Protein AF-A0A1L9QNG1-F1 (afdb_monomer_lite)

Secondary structure (DSSP, 8-state):
--HHHHHHHHHHHT-HHHHHHHHHHHTTSSSHHHHHHHHHHHHHHHHHH-HHHHHHHHHTGGGTTTT--GGGGGG-S----TTHHHHHSSSSSSS--

Radius of gyration: 19.48 Å; chains: 1; bounding box: 26×68×26 Å

Sequence (97 aa):
MDYIDLAIAVLKSQDPYLIHSLTDFLMVLPTPGQIEGVLQDAVNQLAQIDRNTHQWILEHSGYLMPYIDLLQEKSGQSSVCPSDWINSNLNTAEFLA

Foldseek 3Di:
DDLLVLLLVLLVVVDLVSLLVSLVVCVVPPDLVVVLVSNVSNLVVCVVVPVPSNVSCLVVVVSCPPSDDCVVVVPPDDPPPPVNVVVVPPVPPPPDD

Organism: NCBI:txid1925591

pLDDT: mean 74.43, std 16.47, range [42.12, 91.56]

Structure (mmCIF, N/CA/C/O backbone):
data_AF-A0A1L9QNG1-F1
#
_entry.id   AF-A0A1L9QNG1-F1
#
loop_
_atom_site.group_PDB
_atom_site.id
_atom_site.type_symbol
_atom_site.label_atom_id
_atom_site.label_alt_id
_atom_site.label_comp_id
_atom_site.label_asym_id
_atom_site.label_entity_id
_atom_site.label_seq_id
_atom_site.pdbx_PDB_ins_code
_atom_site.Cartn_x
_atom_site.Cartn_y
_atom_site.Cartn_z
_atom_site.occupancy
_atom_site.B_iso_or_equiv
_atom_site.auth_seq_id
_atom_site.auth_comp_id
_atom_site.auth_asym_id
_atom_site.auth_atom_id
_atom_site.pdbx_PDB_model_num
ATOM 1 N N . MET A 1 1 ? -4.207 -11.496 -12.609 1.00 57.22 1 MET A N 1
ATOM 2 C CA . MET A 1 1 ? -4.220 -10.737 -11.347 1.00 57.22 1 MET A CA 1
ATOM 3 C C . MET A 1 1 ? -3.462 -9.467 -11.618 1.00 57.22 1 MET A C 1
ATOM 5 O O . MET A 1 1 ? -2.339 -9.569 -12.098 1.00 57.22 1 MET A O 1
ATOM 9 N N . ASP A 1 2 ? -4.106 -8.327 -11.416 1.00 85.50 2 ASP A N 1
ATOM 10 C CA . ASP A 1 2 ? -3.451 -7.028 -11.510 1.00 85.50 2 ASP A CA 1
ATOM 11 C C . ASP A 1 2 ? -2.589 -6.801 -10.255 1.00 85.50 2 ASP A C 1
ATOM 13 O O . ASP A 1 2 ? -2.935 -7.269 -9.166 1.00 85.50 2 ASP A O 1
ATOM 17 N N . TYR A 1 3 ? -1.462 -6.107 -10.399 1.00 86.25 3 TYR A N 1
ATOM 18 C CA . TYR A 1 3 ? -0.610 -5.732 -9.268 1.00 86.25 3 TYR A CA 1
ATOM 19 C C . TYR A 1 3 ? -1.360 -4.815 -8.295 1.00 86.25 3 TYR A C 1
ATOM 21 O O . TYR A 1 3 ? -1.149 -4.901 -7.086 1.00 86.25 3 TYR A O 1
ATOM 29 N N . ILE A 1 4 ? -2.284 -4.001 -8.814 1.00 87.94 4 ILE A N 1
ATOM 30 C CA . ILE A 1 4 ? -3.115 -3.096 -8.017 1.00 87.94 4 ILE A CA 1
ATOM 31 C C . ILE A 1 4 ? -4.103 -3.885 -7.144 1.00 87.94 4 ILE A C 1
ATOM 33 O O . ILE A 1 4 ? -4.186 -3.642 -5.942 1.00 87.94 4 ILE A O 1
ATOM 37 N N . ASP A 1 5 ? -4.788 -4.889 -7.703 1.00 89.56 5 ASP A N 1
ATOM 38 C CA . ASP A 1 5 ? -5.705 -5.753 -6.941 1.00 89.56 5 ASP A CA 1
ATOM 39 C C . ASP A 1 5 ? -4.982 -6.502 -5.811 1.00 89.56 5 ASP A C 1
ATOM 41 O O . ASP A 1 5 ? -5.503 -6.626 -4.699 1.00 89.56 5 ASP A O 1
ATOM 45 N N . LEU A 1 6 ? -3.763 -6.988 -6.083 1.00 89.94 6 LEU A N 1
ATOM 46 C CA . LEU A 1 6 ? -2.924 -7.641 -5.079 1.00 89.94 6 LEU A CA 1
ATOM 47 C C . LEU A 1 6 ? -2.525 -6.661 -3.969 1.00 89.94 6 LEU A C 1
ATOM 49 O O . LEU A 1 6 ? -2.647 -6.996 -2.790 1.00 89.94 6 LEU A O 1
ATOM 53 N N . ALA A 1 7 ? -2.088 -5.455 -4.335 1.00 89.94 7 ALA A N 1
ATOM 54 C CA . ALA A 1 7 ? -1.725 -4.420 -3.378 1.00 89.94 7 ALA A CA 1
ATOM 55 C C . ALA A 1 7 ? -2.917 -4.035 -2.489 1.00 89.94 7 ALA A C 1
ATOM 57 O O . ALA A 1 7 ? -2.777 -3.999 -1.270 1.00 89.94 7 ALA A O 1
ATOM 58 N N . ILE A 1 8 ? -4.113 -3.858 -3.059 1.00 90.38 8 ILE A N 1
ATOM 59 C CA . ILE A 1 8 ? -5.346 -3.594 -2.300 1.00 90.38 8 ILE A CA 1
ATOM 60 C C . ILE A 1 8 ? -5.644 -4.733 -1.318 1.00 90.38 8 ILE A C 1
ATOM 62 O O . ILE A 1 8 ? -5.966 -4.474 -0.158 1.00 90.38 8 ILE A O 1
ATOM 66 N N . ALA A 1 9 ? -5.548 -5.991 -1.757 1.00 91.44 9 ALA A N 1
ATOM 67 C CA . ALA A 1 9 ? -5.818 -7.146 -0.902 1.00 91.44 9 ALA A CA 1
ATOM 68 C C . ALA A 1 9 ? -4.837 -7.237 0.277 1.00 91.44 9 ALA A C 1
ATOM 70 O O . ALA A 1 9 ? -5.254 -7.483 1.410 1.00 91.44 9 ALA A O 1
ATOM 71 N N . VAL A 1 10 ? -3.548 -6.992 0.027 1.00 90.94 10 VAL A N 1
ATOM 72 C CA . VAL A 1 10 ? -2.518 -6.966 1.072 1.00 90.94 10 VAL A CA 1
ATOM 73 C C . VAL A 1 10 ? -2.733 -5.791 2.023 1.00 90.94 10 VAL A C 1
ATOM 75 O O . VAL A 1 10 ? -2.727 -5.982 3.235 1.00 90.94 10 VAL A O 1
ATOM 78 N N . LEU A 1 11 ? -2.993 -4.592 1.511 1.00 88.88 11 LEU A N 1
ATOM 79 C CA . LEU A 1 11 ? -3.229 -3.407 2.335 1.00 88.88 11 LEU A CA 1
ATOM 80 C C . LEU A 1 11 ? -4.466 -3.565 3.237 1.00 88.88 11 LEU A C 1
ATOM 82 O O . LEU A 1 11 ? -4.427 -3.185 4.405 1.00 88.88 11 LEU A O 1
ATOM 86 N N . LYS A 1 12 ? -5.529 -4.215 2.746 1.00 91.00 12 LYS A N 1
ATOM 87 C CA . LYS A 1 12 ? -6.720 -4.568 3.545 1.00 91.00 12 LYS A CA 1
ATOM 88 C C . LYS A 1 12 ? -6.445 -5.550 4.675 1.00 91.00 12 LYS A C 1
ATOM 90 O O . LYS A 1 12 ? -7.190 -5.556 5.650 1.00 91.00 12 LYS A O 1
ATOM 95 N N . SER A 1 13 ? -5.408 -6.378 4.559 1.00 91.56 13 SER A N 1
ATOM 96 C CA . SER A 1 13 ? -5.031 -7.287 5.645 1.00 91.56 13 SER A CA 1
ATOM 97 C C . SER A 1 13 ? -4.476 -6.543 6.861 1.00 91.56 13 SER A C 1
ATOM 99 O O . SER A 1 13 ? -4.525 -7.089 7.960 1.00 91.56 13 SER A O 1
ATOM 101 N N . GLN A 1 14 ? -3.964 -5.315 6.665 1.00 87.94 14 GLN A N 1
ATOM 102 C CA . GLN A 1 14 ? -3.286 -4.507 7.687 1.00 87.94 14 GLN A CA 1
ATOM 103 C C . GLN A 1 14 ? -2.144 -5.263 8.393 1.00 87.94 14 GLN A C 1
ATOM 105 O O . GLN A 1 14 ? -1.744 -4.908 9.500 1.00 87.94 14 GLN A O 1
ATOM 110 N N . ASP A 1 15 ? -1.611 -6.310 7.756 1.00 88.56 15 ASP A N 1
ATOM 111 C CA . ASP A 1 15 ? -0.528 -7.127 8.284 1.00 88.56 15 ASP A CA 1
ATOM 112 C C . ASP A 1 15 ? 0.821 -6.535 7.838 1.00 88.56 15 ASP A C 1
ATOM 114 O O . ASP A 1 15 ? 1.134 -6.545 6.640 1.00 88.56 15 ASP A O 1
ATOM 118 N N . PRO A 1 16 ? 1.655 -6.038 8.771 1.00 84.50 16 PRO A N 1
ATOM 119 C CA . PRO A 1 16 ? 2.945 -5.442 8.438 1.00 84.50 16 PRO A CA 1
ATOM 120 C C . PRO A 1 16 ? 3.885 -6.390 7.682 1.00 84.50 16 PRO A C 1
ATOM 122 O O . PRO A 1 16 ? 4.651 -5.936 6.832 1.00 84.50 16 PRO A O 1
ATOM 125 N N . TYR A 1 17 ? 3.829 -7.700 7.951 1.00 88.38 17 TYR A N 1
ATOM 126 C CA . TYR A 1 17 ? 4.660 -8.690 7.263 1.00 88.38 17 TYR A CA 1
ATOM 127 C C . TYR A 1 17 ? 4.229 -8.861 5.810 1.00 88.38 17 TYR A C 1
ATOM 129 O O . TYR A 1 17 ? 5.082 -8.963 4.924 1.00 88.38 17 TYR A O 1
ATOM 137 N N . LEU A 1 18 ? 2.919 -8.864 5.547 1.00 88.88 18 LEU A N 1
ATOM 138 C CA . LEU A 1 18 ? 2.402 -8.940 4.181 1.00 88.88 18 LEU A CA 1
ATOM 139 C C . LEU A 1 18 ? 2.683 -7.652 3.408 1.00 88.88 18 LEU A C 1
ATOM 141 O O . LEU A 1 18 ? 3.061 -7.727 2.242 1.00 88.88 18 LEU A O 1
ATOM 145 N N . ILE A 1 19 ? 2.570 -6.488 4.052 1.00 87.44 19 ILE A N 1
ATOM 146 C CA . ILE A 1 19 ? 2.894 -5.193 3.436 1.00 87.44 19 ILE A CA 1
ATOM 147 C C . ILE A 1 19 ? 4.381 -5.131 3.057 1.00 87.44 19 ILE A C 1
ATOM 149 O O . ILE A 1 19 ? 4.712 -4.746 1.938 1.00 87.44 19 ILE A O 1
ATOM 153 N N . HIS A 1 20 ? 5.278 -5.594 3.932 1.00 85.88 20 HIS A N 1
ATOM 154 C CA . HIS A 1 20 ? 6.705 -5.683 3.612 1.00 85.88 20 HIS A CA 1
ATOM 155 C C . HIS A 1 20 ? 6.981 -6.677 2.470 1.00 85.88 20 HIS A C 1
ATOM 157 O O . HIS A 1 20 ? 7.699 -6.373 1.516 1.00 85.88 20 HIS A O 1
ATOM 163 N N . SER A 1 21 ? 6.323 -7.839 2.504 1.00 88.56 21 SER A N 1
ATOM 164 C CA . SER A 1 21 ? 6.440 -8.848 1.444 1.00 88.56 21 SER A CA 1
ATOM 165 C C . SER A 1 21 ? 5.919 -8.339 0.095 1.00 88.56 21 SER A C 1
ATOM 167 O O . SER A 1 21 ? 6.454 -8.706 -0.949 1.00 88.56 21 SER A O 1
ATOM 169 N N . LEU A 1 22 ? 4.898 -7.475 0.093 1.00 88.00 22 LEU A N 1
ATOM 170 C CA . LEU A 1 22 ? 4.410 -6.807 -1.112 1.00 88.00 22 LEU A CA 1
ATOM 171 C C . LEU A 1 22 ? 5.471 -5.864 -1.682 1.00 88.00 22 LEU A C 1
ATOM 173 O O . LEU A 1 22 ? 5.683 -5.873 -2.891 1.00 88.00 22 LEU A O 1
ATOM 177 N N . THR A 1 23 ? 6.161 -5.085 -0.845 1.00 81.06 23 THR A N 1
ATOM 178 C CA . THR A 1 23 ? 7.235 -4.202 -1.328 1.00 81.06 23 THR A CA 1
ATOM 179 C C . THR A 1 23 ? 8.399 -4.988 -1.930 1.00 81.06 23 THR A C 1
ATOM 181 O O . THR A 1 23 ? 8.856 -4.639 -3.018 1.00 81.06 23 THR A O 1
ATOM 184 N N . ASP A 1 24 ? 8.800 -6.103 -1.312 1.00 85.38 24 ASP A N 1
ATOM 185 C CA . ASP A 1 24 ? 9.813 -7.011 -1.867 1.00 85.38 24 ASP A CA 1
ATOM 186 C C . ASP A 1 24 ? 9.350 -7.641 -3.184 1.00 85.38 24 ASP A C 1
ATOM 188 O O . ASP A 1 24 ? 10.110 -7.732 -4.149 1.00 85.38 24 ASP A O 1
ATOM 192 N N . PHE A 1 25 ? 8.077 -8.038 -3.256 1.00 86.38 25 PHE A N 1
ATOM 193 C CA . PHE A 1 25 ? 7.486 -8.578 -4.475 1.00 86.38 25 PHE A CA 1
ATOM 194 C C . PHE A 1 25 ? 7.468 -7.545 -5.604 1.00 86.38 25 PHE A C 1
ATOM 196 O O . PHE A 1 25 ? 7.751 -7.892 -6.745 1.00 86.38 25 PHE A O 1
ATOM 203 N N . LEU A 1 26 ? 7.182 -6.276 -5.308 1.00 84.00 26 LEU A N 1
ATOM 204 C CA . LEU A 1 26 ? 7.176 -5.205 -6.304 1.00 84.00 26 LEU A CA 1
ATOM 205 C C . LEU A 1 26 ? 8.588 -4.781 -6.733 1.00 84.00 26 LEU A C 1
ATOM 207 O O . LEU A 1 26 ? 8.724 -4.226 -7.820 1.00 84.00 26 LEU A O 1
ATOM 211 N N . MET A 1 27 ? 9.652 -5.108 -5.983 1.00 83.19 27 MET A N 1
ATOM 212 C CA . MET A 1 27 ? 11.036 -4.870 -6.435 1.00 83.19 27 MET A CA 1
ATOM 213 C C . MET A 1 27 ? 11.402 -5.628 -7.718 1.00 83.19 27 MET A C 1
ATOM 215 O O . MET A 1 27 ? 12.388 -5.286 -8.367 1.00 83.19 27 MET A O 1
ATOM 219 N N . VAL A 1 28 ? 10.620 -6.638 -8.116 1.00 83.38 28 VAL A N 1
ATOM 220 C CA . VAL A 1 28 ? 10.795 -7.312 -9.414 1.00 83.38 28 VAL A CA 1
ATOM 221 C C . VAL A 1 28 ? 10.408 -6.421 -10.598 1.00 83.38 28 VAL A C 1
ATOM 223 O O . VAL A 1 28 ? 10.711 -6.763 -11.743 1.00 83.38 28 VAL A O 1
ATOM 226 N N . LEU A 1 29 ? 9.718 -5.302 -10.347 1.00 79.94 29 LEU A N 1
ATOM 227 C CA . LEU A 1 29 ? 9.347 -4.350 -11.380 1.00 79.94 29 LEU A CA 1
ATOM 228 C C . LEU A 1 29 ? 10.588 -3.594 -11.885 1.00 79.94 29 LEU A C 1
ATOM 230 O O . LEU A 1 29 ? 11.457 -3.206 -11.105 1.00 79.94 29 LEU A O 1
ATOM 234 N N . PRO A 1 30 ? 10.678 -3.357 -13.203 1.00 76.12 30 PRO A N 1
ATOM 235 C CA . PRO A 1 30 ? 11.879 -2.840 -13.855 1.00 76.12 30 PRO A CA 1
ATOM 236 C C . PRO A 1 30 ? 12.253 -1.412 -13.449 1.00 76.12 30 PRO A C 1
ATOM 238 O O . PRO A 1 30 ? 13.400 -1.011 -13.651 1.00 76.12 30 PRO A O 1
ATOM 241 N N . THR A 1 31 ? 11.312 -0.625 -12.921 1.00 78.31 31 THR A N 1
ATOM 242 C CA . THR A 1 31 ? 11.571 0.757 -12.512 1.00 78.31 31 THR A CA 1
ATOM 243 C C . THR A 1 31 ? 10.869 1.115 -11.201 1.00 78.31 31 THR A C 1
ATOM 245 O O . THR A 1 31 ? 9.718 0.733 -10.988 1.00 78.31 31 THR A O 1
ATOM 248 N N . PRO A 1 32 ? 11.515 1.923 -10.339 1.00 75.00 32 PRO A N 1
ATOM 249 C CA . PRO A 1 32 ? 10.927 2.355 -9.069 1.00 75.00 32 PRO A CA 1
ATOM 250 C C . PRO A 1 32 ? 9.619 3.140 -9.251 1.00 75.00 32 PRO A C 1
ATOM 252 O O . PRO A 1 32 ? 8.718 3.007 -8.432 1.00 75.00 32 PRO A O 1
ATOM 255 N N . GLY A 1 33 ? 9.457 3.869 -10.362 1.00 78.94 33 GLY A N 1
ATOM 256 C CA . GLY A 1 33 ? 8.208 4.578 -10.666 1.00 78.94 33 GLY A CA 1
ATOM 257 C C . GLY A 1 33 ? 7.007 3.658 -10.925 1.00 78.94 33 GLY A C 1
ATOM 258 O O . GLY A 1 33 ? 5.869 4.076 -10.741 1.00 78.94 33 GLY A O 1
ATOM 259 N N . GLN A 1 34 ? 7.224 2.396 -11.315 1.00 82.12 34 GLN A N 1
ATOM 260 C CA . GLN A 1 34 ? 6.126 1.426 -11.422 1.00 82.12 34 GLN A CA 1
ATOM 261 C C . GLN A 1 34 ? 5.681 0.912 -10.051 1.00 82.12 34 GLN A C 1
ATOM 263 O O . GLN A 1 34 ? 4.496 0.663 -9.855 1.00 82.12 34 GLN A O 1
ATOM 268 N N . ILE A 1 35 ? 6.613 0.791 -9.103 1.00 83.62 35 ILE A N 1
ATOM 269 C CA . ILE A 1 35 ? 6.312 0.421 -7.715 1.00 83.62 35 ILE A CA 1
ATOM 270 C C . ILE A 1 35 ? 5.462 1.519 -7.072 1.00 83.62 35 ILE A C 1
ATOM 272 O O . ILE A 1 35 ? 4.410 1.228 -6.506 1.00 83.62 35 ILE A O 1
ATOM 276 N N . GLU A 1 36 ? 5.892 2.774 -7.224 1.00 83.88 36 GLU A N 1
ATOM 277 C CA . GLU A 1 36 ? 5.157 3.954 -6.760 1.00 83.88 36 GLU A CA 1
ATOM 278 C C . GLU A 1 36 ? 3.756 4.013 -7.379 1.00 83.88 36 GLU A C 1
ATOM 280 O O . GLU A 1 36 ? 2.777 4.086 -6.644 1.00 83.88 36 GLU A O 1
ATOM 285 N N . GLY A 1 37 ? 3.637 3.870 -8.704 1.00 85.06 37 GLY A N 1
ATOM 286 C CA . GLY A 1 37 ? 2.342 3.906 -9.389 1.00 85.06 37 GLY A CA 1
ATOM 287 C C . GLY A 1 37 ? 1.361 2.835 -8.902 1.00 85.06 37 GLY A C 1
ATOM 288 O O . GLY A 1 37 ? 0.215 3.148 -8.592 1.00 85.06 37 GLY A O 1
ATOM 289 N N . VAL A 1 38 ? 1.810 1.581 -8.760 1.00 87.00 38 VAL A N 1
ATOM 290 C CA . VAL A 1 38 ? 0.958 0.480 -8.269 1.00 87.00 38 VAL A CA 1
ATOM 291 C C . VAL A 1 38 ? 0.468 0.748 -6.850 1.00 87.00 38 VAL A C 1
ATOM 293 O O . VAL A 1 38 ? -0.714 0.564 -6.551 1.00 87.00 38 VAL A O 1
ATOM 296 N N . LEU A 1 39 ? 1.371 1.167 -5.964 1.00 86.81 39 LEU A N 1
ATOM 297 C CA . LEU A 1 39 ? 1.028 1.438 -4.574 1.00 86.81 39 LEU A CA 1
ATOM 298 C C . LEU A 1 39 ? 0.117 2.676 -4.466 1.00 86.81 39 LEU A C 1
ATOM 300 O O . LEU A 1 39 ? -0.818 2.670 -3.667 1.00 86.81 39 LEU A O 1
ATOM 304 N N . GLN A 1 40 ? 0.329 3.703 -5.294 1.00 87.50 40 GLN A N 1
ATOM 305 C CA . GLN A 1 40 ? -0.440 4.946 -5.258 1.00 87.50 40 GLN A CA 1
ATOM 306 C C . GLN A 1 40 ? -1.856 4.709 -5.776 1.00 87.50 40 GLN A C 1
ATOM 308 O O . GLN A 1 40 ? -2.822 5.120 -5.135 1.00 87.50 40 GLN A O 1
ATOM 313 N N . ASP A 1 41 ? -1.999 3.972 -6.876 1.00 89.12 41 ASP A N 1
ATOM 314 C CA . ASP A 1 41 ? -3.304 3.581 -7.403 1.00 89.12 41 ASP A CA 1
ATOM 315 C C . ASP A 1 41 ? -4.069 2.694 -6.415 1.00 89.12 41 ASP A C 1
ATOM 317 O O . ASP A 1 41 ? -5.274 2.874 -6.233 1.00 89.12 41 ASP A O 1
ATOM 321 N N . ALA A 1 42 ? -3.385 1.783 -5.716 1.00 90.00 42 ALA A N 1
ATOM 322 C CA . ALA A 1 42 ? -4.005 0.953 -4.687 1.00 90.00 42 ALA A 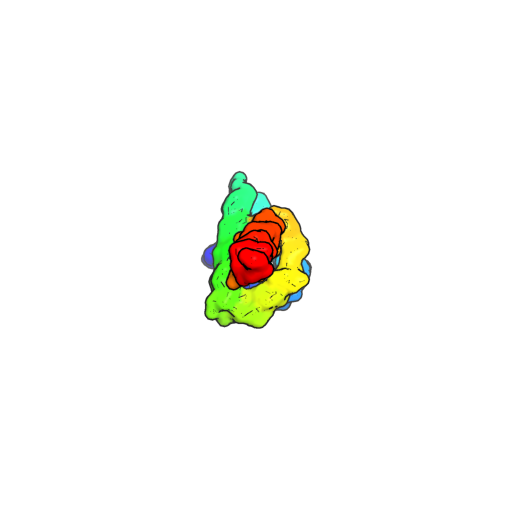CA 1
ATOM 323 C C . ALA A 1 42 ? -4.528 1.785 -3.502 1.00 90.00 42 ALA A C 1
ATOM 325 O O . ALA A 1 42 ? -5.662 1.583 -3.061 1.00 90.00 42 ALA A O 1
ATOM 326 N N . VAL A 1 43 ? -3.739 2.745 -3.008 1.00 87.88 43 VAL A N 1
ATOM 327 C CA . VAL A 1 43 ? -4.152 3.648 -1.919 1.00 87.88 43 VAL A CA 1
ATOM 328 C C . VAL A 1 43 ? -5.303 4.559 -2.362 1.00 87.88 43 VAL A C 1
ATOM 330 O O . VAL A 1 43 ? -6.319 4.636 -1.669 1.00 87.88 43 VAL A O 1
ATOM 333 N N . ASN A 1 44 ? -5.222 5.148 -3.559 1.00 87.12 44 ASN A N 1
ATOM 334 C CA . ASN A 1 44 ? -6.287 5.973 -4.139 1.00 87.12 44 ASN A CA 1
ATOM 335 C C . ASN A 1 44 ? -7.605 5.201 -4.293 1.00 87.12 44 ASN A C 1
ATOM 337 O O . ASN A 1 44 ? -8.688 5.739 -4.047 1.00 87.12 44 ASN A O 1
ATOM 341 N N . GLN A 1 45 ? -7.540 3.932 -4.701 1.00 89.69 45 GLN A N 1
ATOM 342 C CA . GLN A 1 45 ? -8.726 3.082 -4.779 1.00 89.69 45 GLN A CA 1
ATOM 343 C C . GLN A 1 45 ? -9.278 2.758 -3.392 1.00 89.69 45 GLN A C 1
ATOM 345 O O . GLN A 1 45 ? -10.493 2.815 -3.197 1.00 89.69 45 GLN A O 1
ATOM 350 N N . LEU A 1 46 ? -8.418 2.492 -2.403 1.00 87.81 46 LEU A N 1
ATOM 351 C CA . LEU A 1 46 ? -8.834 2.297 -1.011 1.00 87.81 46 LEU A CA 1
ATOM 352 C C . LEU A 1 46 ? -9.557 3.518 -0.444 1.00 87.81 46 LEU A C 1
ATOM 354 O O . LEU A 1 46 ? -10.564 3.342 0.239 1.00 87.81 46 LEU A O 1
ATOM 358 N N . ALA A 1 47 ? -9.146 4.737 -0.798 1.00 85.44 47 ALA A N 1
ATOM 359 C CA . ALA A 1 47 ? -9.864 5.953 -0.415 1.00 85.44 47 ALA A CA 1
ATOM 360 C C . ALA A 1 47 ? -11.341 5.947 -0.866 1.00 85.44 47 ALA A C 1
ATOM 362 O O . ALA A 1 47 ? -12.199 6.527 -0.193 1.00 85.44 47 ALA A O 1
ATOM 363 N N . GLN A 1 48 ? -11.643 5.275 -1.984 1.00 88.50 48 GLN A N 1
ATOM 364 C CA . GLN A 1 48 ? -12.986 5.181 -2.564 1.00 88.50 48 GLN A CA 1
ATOM 365 C C . GLN A 1 48 ? -13.780 3.973 -2.054 1.00 88.50 48 GLN A C 1
ATOM 367 O O . GLN A 1 48 ? -14.990 4.084 -1.854 1.00 88.50 48 GLN A O 1
ATOM 372 N N . ILE A 1 49 ? -13.126 2.823 -1.854 1.00 90.56 49 ILE A N 1
ATOM 373 C CA . ILE A 1 49 ? -13.811 1.550 -1.557 1.00 90.56 49 ILE A CA 1
ATOM 374 C C . ILE A 1 49 ? -13.771 1.149 -0.078 1.00 90.56 49 ILE A C 1
ATOM 3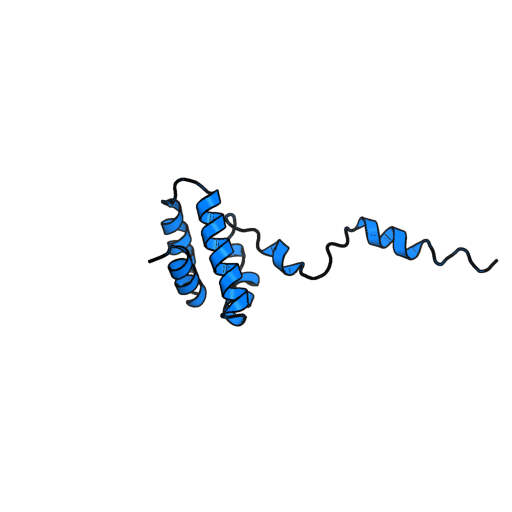76 O O . ILE A 1 49 ? -14.616 0.369 0.354 1.00 90.56 49 ILE A O 1
ATOM 380 N N . ASP A 1 50 ? -12.792 1.629 0.692 1.00 87.94 50 ASP A N 1
ATOM 381 C CA . ASP A 1 50 ? -12.593 1.267 2.098 1.00 87.94 50 ASP A CA 1
ATOM 382 C C . ASP A 1 50 ? -11.812 2.352 2.858 1.00 87.94 50 ASP A C 1
ATOM 384 O O . ASP A 1 50 ? -10.597 2.279 3.079 1.00 87.94 50 ASP A O 1
ATOM 388 N N . ARG A 1 51 ? -12.554 3.373 3.297 1.00 86.69 51 ARG A N 1
ATOM 389 C CA . ARG A 1 51 ? -12.005 4.532 4.009 1.00 86.69 51 ARG A CA 1
ATOM 390 C C . ARG A 1 51 ? -11.303 4.158 5.322 1.00 86.69 51 ARG A C 1
ATOM 392 O O . ARG A 1 51 ? -10.382 4.867 5.717 1.00 86.69 51 ARG A O 1
ATOM 399 N N . ASN A 1 52 ? -11.706 3.074 5.989 1.00 88.88 52 ASN A N 1
ATOM 400 C CA . ASN A 1 52 ? -11.090 2.660 7.253 1.00 88.88 52 ASN A CA 1
ATOM 401 C C . ASN A 1 52 ? -9.678 2.130 7.011 1.00 88.88 52 ASN A C 1
ATOM 403 O O . ASN A 1 52 ? -8.732 2.560 7.668 1.00 88.88 52 ASN A O 1
ATOM 407 N N . THR A 1 53 ? -9.532 1.244 6.025 1.00 87.81 53 THR A N 1
ATOM 408 C CA . THR A 1 53 ? -8.220 0.747 5.597 1.00 87.81 53 THR A CA 1
ATOM 409 C C . THR A 1 53 ? -7.349 1.892 5.081 1.00 87.81 53 THR A C 1
ATOM 411 O O . THR A 1 53 ? -6.183 1.993 5.449 1.00 87.81 53 THR A O 1
ATOM 414 N N . HIS A 1 54 ? -7.922 2.806 4.299 1.00 87.19 54 HIS A N 1
ATOM 415 C CA . HIS A 1 54 ? -7.222 3.998 3.829 1.00 87.19 54 HIS A CA 1
ATOM 416 C C . HIS A 1 54 ? -6.692 4.875 4.978 1.00 87.19 54 HIS A C 1
ATOM 418 O O . HIS A 1 54 ? -5.521 5.243 4.997 1.00 87.19 54 HIS A O 1
ATOM 424 N N . GLN A 1 55 ? -7.525 5.166 5.982 1.00 86.00 55 GLN A N 1
ATOM 425 C CA . GLN A 1 55 ? -7.103 5.937 7.152 1.00 86.00 55 GLN A CA 1
ATOM 426 C C . GLN A 1 55 ? -5.991 5.226 7.931 1.00 86.00 55 GLN A C 1
ATOM 428 O O . GLN A 1 55 ? -5.019 5.870 8.323 1.00 86.00 55 GLN A O 1
ATOM 433 N N . TRP A 1 56 ? -6.101 3.909 8.116 1.00 88.06 56 TRP A N 1
ATOM 434 C CA . TRP A 1 56 ? -5.073 3.120 8.792 1.00 88.06 56 TRP A CA 1
ATOM 435 C C . TRP A 1 56 ? -3.716 3.221 8.082 1.00 88.06 56 TRP A C 1
ATOM 437 O O . TRP A 1 56 ? -2.688 3.388 8.738 1.00 88.06 56 TRP A O 1
ATOM 447 N N . ILE A 1 57 ? -3.712 3.200 6.745 1.00 85.81 57 ILE A N 1
ATOM 448 C CA . ILE A 1 57 ? -2.500 3.369 5.930 1.00 85.81 57 ILE A CA 1
ATOM 449 C C . ILE A 1 57 ? -1.894 4.763 6.121 1.00 85.81 57 ILE A C 1
ATOM 451 O O . ILE A 1 57 ? -0.681 4.877 6.274 1.00 85.81 57 ILE A O 1
ATOM 455 N N . LEU A 1 58 ? -2.712 5.820 6.166 1.00 83.88 58 LEU A N 1
ATOM 456 C CA . LEU A 1 58 ? -2.229 7.184 6.427 1.00 83.88 58 LEU A CA 1
ATOM 457 C C . LEU A 1 58 ? -1.633 7.340 7.835 1.00 83.88 58 LEU A C 1
ATOM 459 O O . LEU A 1 58 ? -0.736 8.157 8.043 1.00 83.88 58 LEU A O 1
ATOM 463 N N . GLU A 1 59 ? -2.137 6.584 8.811 1.00 84.81 59 GLU A N 1
ATOM 464 C CA . GLU A 1 59 ? -1.595 6.533 10.174 1.00 84.81 59 GLU A CA 1
ATOM 465 C C . GLU A 1 59 ? -0.295 5.713 10.256 1.00 84.81 59 GLU A C 1
ATOM 467 O O . GLU A 1 59 ? 0.549 5.996 11.105 1.00 84.81 59 GLU A O 1
ATOM 472 N N . HIS A 1 60 ? -0.095 4.765 9.335 1.00 84.19 60 HIS A N 1
ATOM 473 C CA . HIS A 1 60 ? 1.065 3.873 9.270 1.00 84.19 60 HIS A CA 1
ATOM 474 C C . HIS A 1 60 ? 1.868 4.029 7.965 1.00 84.19 60 HIS A C 1
ATOM 476 O O . HIS A 1 60 ? 2.413 3.061 7.428 1.00 84.19 60 HIS A O 1
ATOM 482 N N . SER A 1 61 ? 1.990 5.262 7.464 1.00 77.38 61 SER A N 1
ATOM 483 C CA . SER A 1 61 ? 2.640 5.566 6.178 1.00 77.38 61 SER A CA 1
ATOM 484 C C . SER A 1 61 ? 4.112 5.139 6.107 1.00 77.38 61 SER A C 1
ATOM 486 O O . SER A 1 61 ? 4.648 4.928 5.020 1.00 77.38 61 SER A O 1
ATOM 488 N N . GLY A 1 62 ? 4.757 4.934 7.260 1.00 80.44 62 GLY A N 1
ATOM 489 C CA . GLY A 1 62 ? 6.130 4.440 7.359 1.00 80.44 62 GLY A CA 1
ATOM 490 C C . GLY A 1 62 ? 6.363 3.070 6.713 1.00 80.44 62 GLY A C 1
ATOM 491 O O . GLY A 1 62 ? 7.493 2.789 6.331 1.00 80.44 62 GLY A O 1
ATOM 492 N N . TYR A 1 63 ? 5.327 2.241 6.532 1.00 77.31 63 TYR A N 1
ATOM 493 C CA . TYR A 1 63 ? 5.460 0.956 5.830 1.00 77.31 63 TYR A CA 1
ATOM 494 C C . TYR A 1 63 ? 5.561 1.088 4.307 1.00 77.31 63 TYR A C 1
ATOM 496 O O . TYR A 1 63 ? 6.005 0.154 3.644 1.00 77.31 63 TYR A O 1
ATOM 504 N N . LEU A 1 64 ? 5.141 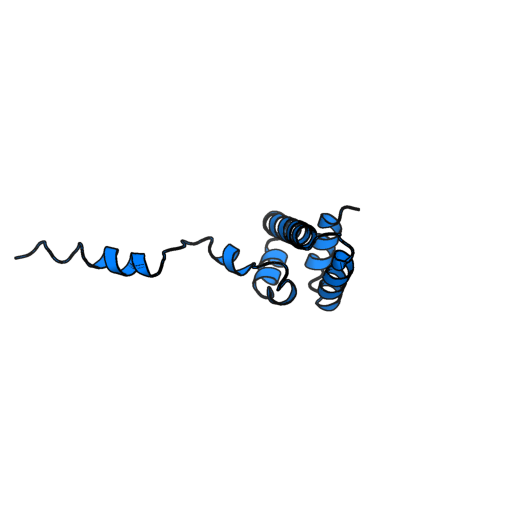2.227 3.755 1.00 76.25 64 LEU A N 1
ATOM 505 C CA . LEU A 1 64 ? 5.161 2.501 2.317 1.00 76.25 64 LEU A CA 1
ATOM 506 C C . LEU A 1 64 ? 6.285 3.467 1.926 1.00 76.25 64 LEU A C 1
ATOM 508 O O . LEU A 1 64 ? 6.567 3.631 0.741 1.00 76.25 64 LEU A O 1
ATOM 512 N N . MET A 1 65 ? 6.976 4.067 2.900 1.00 73.31 65 MET A N 1
ATOM 513 C CA . MET A 1 65 ? 8.199 4.828 2.652 1.00 73.31 65 MET A CA 1
ATOM 514 C C . MET A 1 65 ? 9.386 3.891 2.352 1.00 73.31 65 MET A C 1
ATOM 516 O O . MET A 1 65 ? 9.522 2.854 2.999 1.00 73.31 65 MET A O 1
ATOM 520 N N . PRO A 1 66 ? 10.282 4.247 1.408 1.00 67.50 66 PRO A N 1
ATOM 521 C CA . PRO A 1 66 ? 10.356 5.516 0.672 1.00 67.50 66 PRO A CA 1
ATOM 522 C C . PRO A 1 66 ? 9.539 5.545 -0.633 1.00 67.50 66 PRO A C 1
ATOM 524 O O . PRO A 1 66 ? 9.658 6.504 -1.387 1.00 67.50 66 PRO A O 1
ATOM 527 N N . TYR A 1 67 ? 8.766 4.501 -0.936 1.00 66.69 67 TYR A N 1
ATOM 528 C CA . TYR A 1 67 ? 8.118 4.338 -2.241 1.00 66.69 67 TYR A CA 1
ATOM 529 C C . TYR A 1 67 ? 6.956 5.303 -2.473 1.00 66.69 67 TYR A C 1
ATOM 531 O O . TYR A 1 67 ? 6.706 5.645 -3.622 1.00 66.69 67 TYR A O 1
ATOM 5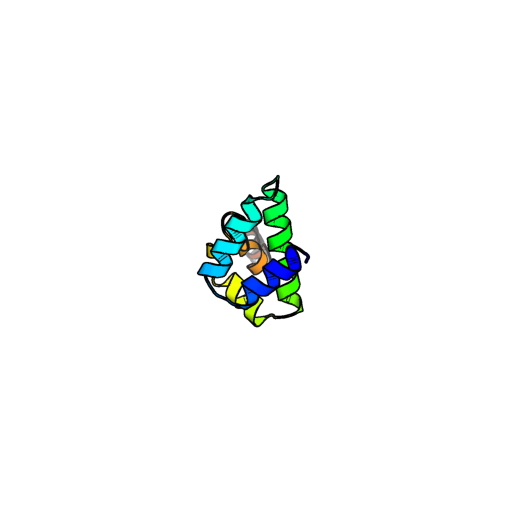39 N N . ILE A 1 68 ? 6.266 5.744 -1.414 1.00 67.25 68 ILE A N 1
ATOM 540 C CA . ILE A 1 68 ? 5.223 6.774 -1.496 1.00 67.25 68 ILE A CA 1
ATOM 541 C C . ILE A 1 68 ? 5.345 7.775 -0.349 1.00 67.25 68 ILE A C 1
ATOM 543 O O . ILE A 1 68 ? 5.413 7.395 0.823 1.00 67.25 68 ILE A O 1
ATOM 547 N N . ASP A 1 69 ? 5.272 9.065 -0.686 1.00 68.00 69 ASP A N 1
ATOM 548 C CA . ASP A 1 69 ? 5.031 10.141 0.276 1.00 68.00 69 ASP A CA 1
ATOM 549 C C . ASP A 1 69 ? 3.520 10.392 0.438 1.00 68.00 69 ASP A C 1
ATOM 551 O O . ASP A 1 69 ? 2.905 11.215 -0.240 1.00 68.00 69 ASP A O 1
ATOM 555 N N . LEU A 1 70 ? 2.896 9.642 1.349 1.00 62.03 70 LEU A N 1
ATOM 556 C CA . LEU A 1 70 ? 1.468 9.781 1.667 1.00 62.03 70 LEU A CA 1
ATOM 557 C C . LEU A 1 70 ? 1.153 10.997 2.553 1.00 62.03 70 LEU A C 1
ATOM 559 O O . LEU A 1 70 ? -0.014 11.310 2.792 1.00 62.03 70 LEU A O 1
ATOM 563 N N . LEU A 1 71 ? 2.170 11.696 3.066 1.00 57.25 71 LEU A N 1
ATOM 564 C CA . LEU A 1 71 ? 1.963 12.844 3.949 1.00 57.25 71 LEU A CA 1
ATOM 565 C C . LEU A 1 71 ? 1.428 14.059 3.181 1.00 57.25 71 LEU A C 1
ATOM 567 O O . LEU A 1 71 ? 0.761 14.901 3.785 1.00 57.25 71 LEU A O 1
ATOM 571 N N . GLN A 1 72 ? 1.629 14.120 1.860 1.00 51.41 72 GLN A N 1
ATOM 572 C CA . GLN A 1 72 ? 0.982 15.131 1.021 1.00 51.41 72 GLN A CA 1
ATOM 573 C C . GLN A 1 72 ? -0.542 14.967 0.949 1.00 51.41 72 GLN A C 1
ATOM 575 O O . GLN A 1 72 ? -1.250 15.971 0.897 1.00 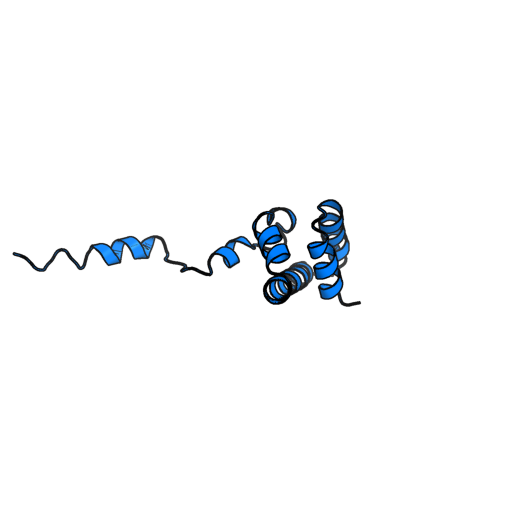51.41 72 GLN A O 1
ATOM 580 N N . GLU A 1 73 ? -1.089 13.752 1.016 1.00 48.16 73 GLU A N 1
ATOM 581 C CA . GLU A 1 73 ? -2.537 13.544 0.863 1.00 48.16 73 GLU A CA 1
ATOM 582 C C . GLU A 1 73 ? -3.340 14.010 2.090 1.00 48.16 73 GLU A C 1
ATOM 584 O O . GLU A 1 73 ? -4.460 14.517 1.970 1.00 48.16 73 GLU A O 1
ATOM 589 N N . LYS A 1 74 ? -2.724 13.987 3.281 1.00 44.97 74 LYS A N 1
ATOM 590 C CA . LYS A 1 74 ? -3.308 14.609 4.482 1.00 44.97 74 LYS A CA 1
ATOM 591 C C . LYS A 1 74 ? -3.549 16.117 4.330 1.00 44.97 74 LYS A C 1
ATOM 593 O O . LYS A 1 74 ? -4.282 16.688 5.136 1.00 44.97 74 LYS A O 1
ATOM 598 N N . SER A 1 75 ? -2.986 16.757 3.301 1.00 42.12 75 SER A N 1
ATOM 599 C CA . SER A 1 75 ? -3.169 18.180 2.997 1.00 42.12 75 SER A CA 1
ATOM 600 C C . SER A 1 75 ? -4.305 18.480 2.006 1.00 42.12 75 SER A C 1
ATOM 602 O O . SER A 1 75 ? -4.332 19.534 1.375 1.00 42.12 75 SER A O 1
ATOM 604 N N . GLY A 1 76 ? -5.351 17.644 1.979 1.00 47.16 76 GLY A N 1
ATOM 605 C CA . GLY A 1 76 ? -6.693 18.036 1.514 1.00 47.16 76 GLY A CA 1
ATOM 606 C C . GLY A 1 76 ? -7.331 19.218 2.281 1.00 47.16 76 GLY A C 1
ATOM 607 O O . GLY A 1 76 ? -8.500 19.532 2.067 1.00 47.16 76 GLY A O 1
ATOM 608 N N . GLN A 1 77 ? -6.582 19.895 3.158 1.00 43.66 77 GLN A N 1
ATOM 609 C CA . GLN A 1 77 ? -6.807 21.268 3.595 1.00 43.66 77 GLN A CA 1
ATOM 610 C C . GLN A 1 77 ? -5.538 22.088 3.354 1.00 43.66 77 GLN A C 1
ATOM 612 O O . GLN A 1 77 ? -4.570 21.991 4.097 1.00 43.66 77 GLN A O 1
ATOM 617 N N . SER A 1 78 ? -5.604 22.906 2.303 1.00 45.75 78 SER A N 1
ATOM 618 C CA . SER A 1 78 ? -4.838 24.131 2.087 1.00 45.75 78 SER A CA 1
ATOM 619 C C . SER A 1 78 ? -3.339 24.041 2.392 1.00 45.75 78 SER A C 1
ATOM 621 O O . SER A 1 78 ? -2.894 24.319 3.504 1.00 45.75 78 SER A O 1
ATOM 623 N N . SER A 1 79 ? -2.542 23.813 1.346 1.00 49.28 79 SER A N 1
ATOM 624 C CA . SER A 1 79 ? -1.178 24.346 1.271 1.00 49.28 79 SE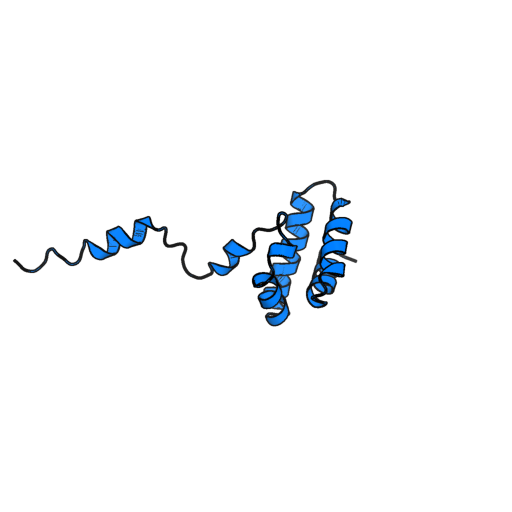R A CA 1
ATOM 625 C C . SER A 1 79 ? -1.236 25.880 1.337 1.00 49.28 79 SER A C 1
ATOM 627 O O . SER A 1 79 ? -1.099 26.568 0.330 1.00 49.28 79 SER A O 1
ATOM 629 N N . VAL A 1 80 ? -1.484 26.429 2.527 1.00 48.69 80 VAL A N 1
ATOM 630 C CA . VAL A 1 80 ? -1.100 27.795 2.867 1.00 48.69 80 VAL A CA 1
ATOM 631 C C . VAL A 1 80 ? 0.390 27.707 3.145 1.00 48.69 80 VAL A C 1
ATOM 633 O O . VAL A 1 80 ? 0.813 27.183 4.176 1.00 48.69 80 VAL A O 1
ATOM 636 N N . CYS A 1 81 ? 1.197 28.161 2.192 1.00 47.78 81 CYS A N 1
ATOM 637 C CA . CYS A 1 81 ? 2.615 28.374 2.426 1.00 47.78 81 CYS A CA 1
ATOM 638 C C . CYS A 1 81 ? 2.774 29.221 3.708 1.00 47.78 81 CYS A C 1
ATOM 640 O O . CYS A 1 81 ? 2.006 30.165 3.898 1.00 47.78 81 CYS A O 1
ATOM 642 N N . PRO A 1 82 ? 3.763 28.966 4.586 1.00 50.19 82 PRO A N 1
ATOM 643 C CA . PRO A 1 82 ? 3.974 29.771 5.798 1.00 50.19 82 PRO A CA 1
ATOM 644 C C . PRO A 1 82 ? 4.115 31.286 5.539 1.00 50.19 82 PRO A C 1
ATOM 646 O O . PRO A 1 82 ? 3.942 32.095 6.447 1.00 50.19 82 PRO A O 1
ATOM 649 N N . SER A 1 83 ? 4.399 31.682 4.295 1.00 51.88 83 SER A N 1
ATOM 650 C CA . SER A 1 83 ? 4.444 33.065 3.817 1.00 51.88 83 SER A CA 1
ATOM 651 C C . SER A 1 83 ? 3.077 33.752 3.657 1.00 51.88 83 SER A C 1
ATOM 653 O O . SER A 1 83 ? 3.031 34.980 3.641 1.00 51.88 83 SER A O 1
ATOM 655 N N . ASP A 1 84 ? 1.964 33.019 3.578 1.00 52.78 84 ASP A N 1
ATOM 656 C CA . ASP A 1 84 ? 0.619 33.601 3.411 1.00 52.78 84 ASP A CA 1
ATOM 657 C C . ASP A 1 84 ? 0.004 34.107 4.729 1.00 52.78 84 ASP A C 1
ATOM 659 O O . ASP A 1 84 ? -0.863 34.985 4.719 1.00 52.78 84 ASP A O 1
ATOM 663 N N . TRP A 1 85 ? 0.490 33.638 5.888 1.00 51.06 85 TRP A N 1
ATOM 664 C CA . TRP A 1 85 ? -0.018 34.107 7.185 1.00 51.06 85 TRP A CA 1
ATOM 665 C C . TRP A 1 85 ? 0.404 35.552 7.495 1.00 51.06 85 TRP A C 1
ATOM 667 O O . TRP A 1 85 ? -0.321 36.290 8.166 1.00 51.06 85 TRP A O 1
ATOM 677 N N . ILE A 1 86 ? 1.550 35.988 6.964 1.00 55.97 86 ILE A N 1
ATOM 678 C CA . ILE A 1 86 ? 2.074 37.335 7.216 1.00 55.97 86 ILE A CA 1
ATOM 679 C C . ILE A 1 86 ? 1.264 38.390 6.443 1.00 55.97 86 ILE A C 1
ATOM 681 O O . ILE A 1 86 ? 0.971 39.451 6.989 1.00 55.97 86 ILE A O 1
ATOM 685 N N . ASN A 1 87 ? 0.798 38.090 5.226 1.00 52.06 87 ASN A N 1
ATOM 686 C CA . ASN A 1 87 ? 0.082 39.072 4.400 1.00 52.06 87 ASN A CA 1
ATOM 687 C C . ASN A 1 87 ? -1.405 39.245 4.759 1.00 52.06 87 ASN A C 1
ATOM 689 O O . ASN A 1 87 ? -1.974 40.296 4.465 1.00 52.06 87 ASN A O 1
ATOM 693 N N . SER A 1 88 ? -2.041 38.276 5.431 1.00 52.97 88 SER A N 1
ATOM 694 C CA . SER A 1 88 ? -3.442 38.436 5.873 1.00 52.97 88 SER A CA 1
ATOM 695 C C . SER A 1 88 ? -3.607 39.329 7.108 1.00 52.97 88 SER A C 1
ATOM 697 O O . SER A 1 88 ? -4.693 39.857 7.326 1.00 52.97 88 SER A O 1
ATOM 699 N N . ASN A 1 89 ? -2.553 39.550 7.902 1.00 50.50 89 ASN A N 1
ATOM 700 C CA . ASN A 1 89 ? -2.631 40.366 9.123 1.00 50.50 89 ASN A CA 1
ATOM 701 C C . ASN A 1 89 ? -2.137 41.814 8.962 1.00 50.50 89 ASN A C 1
ATOM 703 O O . ASN A 1 89 ? -2.268 42.599 9.898 1.00 50.50 89 ASN A O 1
ATOM 707 N N . LEU A 1 90 ? -1.611 42.196 7.794 1.00 52.03 90 LEU A N 1
ATOM 708 C CA . LEU A 1 90 ? -1.104 43.555 7.547 1.00 52.03 90 LEU A CA 1
ATOM 709 C C . LEU A 1 90 ? -2.122 44.503 6.887 1.00 52.03 90 LEU A C 1
ATOM 711 O O . LEU A 1 90 ? -1.916 45.708 6.923 1.00 52.03 90 LEU A O 1
ATOM 715 N N . ASN A 1 91 ? -3.253 44.005 6.374 1.00 51.22 91 ASN A N 1
ATOM 716 C CA . ASN A 1 91 ? -4.264 44.844 5.706 1.00 51.22 91 ASN A CA 1
ATOM 717 C C . ASN A 1 91 ? -5.424 45.316 6.604 1.00 51.22 91 ASN A C 1
ATOM 719 O O . ASN A 1 91 ? -6.356 45.943 6.108 1.00 51.22 91 ASN A O 1
ATOM 723 N N . THR A 1 92 ? -5.377 45.067 7.917 1.00 50.94 92 THR A N 1
ATOM 724 C CA . THR A 1 92 ? -6.460 45.476 8.843 1.00 50.94 92 THR A CA 1
ATOM 725 C C . THR A 1 92 ? -6.036 46.576 9.825 1.00 50.94 92 THR A C 1
ATOM 727 O O . THR A 1 92 ? -6.809 46.945 10.703 1.00 50.94 92 THR A O 1
ATOM 730 N N . ALA A 1 93 ? -4.825 47.130 9.688 1.00 50.38 93 ALA A N 1
ATOM 731 C CA . ALA A 1 93 ? -4.279 48.127 10.616 1.00 50.38 93 ALA A CA 1
ATOM 732 C C . ALA A 1 93 ? -4.095 49.543 10.025 1.00 50.38 93 ALA A C 1
ATOM 734 O O . ALA A 1 93 ? -3.431 50.361 10.650 1.00 50.38 93 ALA A O 1
ATOM 735 N N . GLU A 1 94 ? -4.698 49.868 8.872 1.00 52.75 94 GLU A N 1
ATOM 736 C CA . GLU A 1 94 ? -4.633 51.220 8.270 1.00 52.75 94 GLU A CA 1
ATOM 737 C C . GLU A 1 94 ? -6.009 51.834 7.952 1.00 52.75 94 GLU A C 1
ATOM 739 O O . GLU A 1 94 ? -6.188 52.540 6.967 1.00 52.75 94 GLU A O 1
ATOM 744 N N . PHE A 1 95 ? -7.010 51.609 8.803 1.00 49.09 95 PHE A N 1
ATOM 745 C CA . PHE A 1 95 ? -8.246 52.399 8.758 1.00 49.09 95 PHE A CA 1
ATOM 746 C C . PHE A 1 95 ? -8.738 52.689 10.170 1.00 49.09 95 PHE A C 1
ATOM 748 O O . PHE A 1 95 ? -9.743 52.134 10.573 1.00 49.09 95 PHE A O 1
ATOM 755 N N . LEU A 1 96 ? -8.007 53.506 10.932 1.00 50.38 96 LEU A N 1
ATOM 756 C CA . LEU A 1 96 ? -8.518 54.357 12.021 1.00 50.38 96 LEU A CA 1
ATOM 757 C C . LEU A 1 96 ? -7.356 55.231 12.544 1.00 50.38 96 LEU A C 1
ATOM 759 O O . LEU A 1 96 ? -6.747 54.925 13.569 1.00 50.38 96 LEU A O 1
ATOM 763 N N . ALA A 1 97 ? -7.049 56.314 11.829 1.00 49.72 97 ALA A N 1
ATOM 764 C CA . ALA A 1 97 ? -6.382 57.500 12.368 1.00 49.72 97 ALA A CA 1
ATOM 765 C C . ALA A 1 97 ? -6.893 58.737 11.623 1.00 49.72 97 ALA A C 1
ATOM 767 O O . ALA A 1 97 ? -6.941 58.678 10.373 1.00 49.72 97 ALA A O 1
#